Protein AF-I4EFQ6-F1 (afdb_monomer)

Nearest PDB structures (foldseek):
  2vxz-assembly1_A  TM=6.416E-01  e=2.658E+00  Pyrobaculum spherical virus
  7nz3-assembly1_E1  TM=4.563E-01  e=6.813E-01  Photorhabdus thracensis
  3t8t-assembly1_A-2  TM=3.755E-01  e=5.097E+00  Staphylococcus aureus subsp. aureus Mu50
  3t8r-assembly1_A-2  TM=3.335E-01  e=4.268E+00  Staphylococcus aureus subsp. aureus Mu50

Radius of gyration: 13.75 Å; Cα contacts (8 Å, |Δi|>4): 156; chains: 1; bounding box: 46×28×35 Å

Sequence (109 aa):
MSPATSDPVRELAEFLQPYVASIVERINVDEFTTVELIEAMQLDEETRAAYQEALNRWSERDETLSKMVVHGQAIPLALRQCNLVEWAGFAHGADDPYAVPAWWRKVGG

pLDDT: mean 92.12, std 11.21, range [42.16, 98.5]

Foldseek 3Di:
DPPDDDDLLQVLLVLLLVLLLVQLVVDPDFKDKLVVSVVSLCVDPVSVVSLVVQLVSPPVNPNLQSLLSVSAGNSVSSLVVNLQWDWDAFPPPDDDPRHGMTMIGGPPD

Secondary structure (DSSP, 8-state):
-------HHHHHHHHHHHHHHHHHHH--SSEEEHHHHHHHHHTSHHHHHHHHHHHHHSTT--HHHHHHHIIIIIHHHHHHHHSSEEEEEE-TT---SSS--EEEEETT-

Organism: NCBI:txid1129897

Solvent-accessible surface area (backbone atoms only — not comparable to full-atom values): 6189 Å² total; per-residue (Å²): 132,79,78,82,76,74,58,66,53,56,54,44,10,65,67,43,25,67,51,53,44,55,47,60,74,67,50,93,60,62,62,48,38,52,56,58,51,54,54,55,30,62,76,36,73,68,39,30,51,50,53,54,49,50,40,65,68,35,88,83,67,42,70,65,64,25,42,26,44,41,62,53,43,14,50,56,47,17,46,63,69,56,70,50,43,45,85,67,47,74,36,84,87,63,89,51,101,51,36,80,39,35,28,33,30,54,60,89,122

Mean predicted aligned error: 4.34 Å

Structure (mmCIF, N/CA/C/O backbone):
data_AF-I4EFQ6-F1
#
_entry.id   AF-I4EFQ6-F1
#
loop_
_atom_site.group_PDB
_atom_site.id
_atom_site.type_symbol
_atom_site.label_atom_id
_atom_site.label_alt_id
_atom_site.label_comp_id
_atom_site.label_asym_id
_atom_site.label_entity_id
_atom_site.label_seq_id
_atom_site.pdbx_PDB_ins_code
_atom_site.Cartn_x
_atom_site.Cartn_y
_atom_site.Cartn_z
_atom_site.occupancy
_atom_site.B_iso_or_equiv
_atom_site.auth_seq_id
_atom_site.auth_comp_id
_atom_site.auth_asym_id
_atom_site.auth_atom_id
_atom_site.pdbx_PDB_model_num
ATOM 1 N N . MET A 1 1 ? 35.097 -9.029 0.036 1.00 42.34 1 MET A N 1
ATOM 2 C CA . MET A 1 1 ? 33.712 -8.849 0.515 1.00 42.34 1 MET A CA 1
ATOM 3 C C . MET A 1 1 ? 32.992 -8.003 -0.510 1.00 42.34 1 MET A C 1
ATOM 5 O O . MET A 1 1 ? 33.304 -6.825 -0.612 1.00 42.34 1 MET A O 1
ATOM 9 N N . SER A 1 2 ? 32.117 -8.598 -1.318 1.00 42.16 2 SER A N 1
ATOM 10 C CA . SER A 1 2 ? 31.160 -7.806 -2.096 1.00 42.16 2 SER A CA 1
ATOM 11 C C . SER A 1 2 ? 30.207 -7.126 -1.106 1.00 42.16 2 SER A C 1
ATOM 13 O O . SER A 1 2 ? 29.864 -7.768 -0.107 1.00 42.16 2 SER A O 1
ATOM 15 N N . PRO A 1 3 ? 29.821 -5.853 -1.304 1.00 49.66 3 PRO A N 1
ATOM 16 C CA . PRO A 1 3 ? 28.796 -5.240 -0.469 1.00 49.66 3 PRO A CA 1
ATOM 17 C C . PRO A 1 3 ? 27.539 -6.110 -0.546 1.00 49.66 3 PRO A C 1
ATOM 19 O O . PRO A 1 3 ? 27.206 -6.608 -1.623 1.00 49.66 3 PRO A O 1
ATOM 22 N N . ALA A 1 4 ? 26.886 -6.348 0.593 1.00 55.44 4 ALA A N 1
ATOM 23 C CA . ALA A 1 4 ? 25.583 -6.995 0.602 1.00 55.44 4 ALA A CA 1
ATOM 24 C C . ALA A 1 4 ? 24.662 -6.149 -0.281 1.00 55.44 4 ALA A C 1
ATOM 26 O O . ALA A 1 4 ? 24.406 -4.990 0.037 1.00 55.44 4 ALA A O 1
ATOM 27 N N . THR A 1 5 ? 24.258 -6.688 -1.429 1.00 59.97 5 THR A N 1
ATOM 28 C CA . THR A 1 5 ? 23.245 -6.064 -2.275 1.00 59.97 5 THR A CA 1
ATOM 29 C C . THR A 1 5 ? 22.005 -5.897 -1.407 1.00 59.97 5 THR A C 1
ATOM 31 O O . THR A 1 5 ? 21.528 -6.875 -0.829 1.00 59.97 5 THR A O 1
ATOM 34 N N . SER A 1 6 ? 21.563 -4.658 -1.217 1.00 72.94 6 SER A N 1
ATOM 35 C CA . SER A 1 6 ? 20.327 -4.355 -0.504 1.00 72.94 6 SER A CA 1
ATOM 36 C C . SER A 1 6 ? 19.155 -5.067 -1.180 1.00 72.94 6 SER A C 1
ATOM 38 O O . SER A 1 6 ? 19.144 -5.265 -2.394 1.00 72.94 6 SER A O 1
ATOM 40 N N . ASP A 1 7 ? 18.199 -5.520 -0.372 1.00 90.69 7 ASP A N 1
ATOM 41 C CA . ASP A 1 7 ? 16.980 -6.158 -0.859 1.00 90.69 7 ASP A CA 1
ATOM 42 C C . ASP A 1 7 ? 16.108 -5.091 -1.552 1.00 90.69 7 ASP A C 1
ATOM 44 O O . ASP A 1 7 ? 15.590 -4.205 -0.866 1.00 90.69 7 ASP A O 1
ATOM 48 N N . PRO A 1 8 ? 15.933 -5.142 -2.886 1.00 92.25 8 PRO A N 1
ATOM 49 C CA . PRO A 1 8 ? 15.248 -4.089 -3.633 1.00 92.25 8 PRO A CA 1
ATOM 50 C C . PRO A 1 8 ? 13.769 -3.972 -3.245 1.00 92.25 8 PRO A C 1
ATOM 52 O O . PRO A 1 8 ? 13.192 -2.889 -3.315 1.00 92.25 8 PRO A O 1
ATOM 55 N N . VAL A 1 9 ? 13.142 -5.057 -2.779 1.00 95.06 9 VAL A N 1
ATOM 56 C CA . VAL A 1 9 ? 11.759 -5.012 -2.283 1.00 95.06 9 VAL A CA 1
ATOM 57 C C . VAL A 1 9 ? 11.693 -4.256 -0.968 1.00 95.06 9 VAL A C 1
ATOM 59 O O . VAL A 1 9 ? 10.785 -3.452 -0.756 1.00 95.06 9 VAL A O 1
ATOM 62 N N . ARG A 1 10 ? 12.671 -4.483 -0.089 1.00 95.75 10 ARG A N 1
ATOM 63 C CA . ARG A 1 10 ? 12.774 -3.754 1.171 1.00 95.75 10 ARG A CA 1
ATOM 64 C C . ARG A 1 10 ? 13.000 -2.263 0.942 1.00 95.75 10 ARG A C 1
ATOM 66 O O . ARG A 1 10 ? 12.351 -1.469 1.610 1.00 95.75 10 ARG A O 1
ATOM 73 N N . GLU A 1 11 ? 13.846 -1.885 -0.012 1.00 95.69 11 GLU A N 1
ATOM 74 C CA . GLU A 1 11 ? 14.053 -0.474 -0.369 1.00 95.69 11 GLU A CA 1
ATOM 75 C C . GLU A 1 11 ? 12.768 0.192 -0.873 1.00 95.69 11 GLU A C 1
ATOM 77 O O . GLU A 1 11 ? 12.451 1.315 -0.475 1.00 95.69 11 GLU A O 1
ATOM 82 N N . LEU A 1 12 ? 11.995 -0.504 -1.714 1.00 96.50 12 LEU A N 1
ATOM 83 C CA . LEU A 1 12 ? 10.687 -0.021 -2.157 1.00 96.50 12 LEU A CA 1
ATOM 84 C C . LEU A 1 12 ? 9.704 0.114 -0.992 1.00 96.50 12 LEU A C 1
ATOM 86 O O . LEU A 1 12 ? 8.986 1.108 -0.917 1.00 96.50 12 LEU A O 1
ATOM 90 N N . ALA A 1 13 ? 9.673 -0.860 -0.082 1.00 97.88 13 ALA A N 1
ATOM 91 C CA . ALA A 1 13 ? 8.804 -0.817 1.087 1.00 97.88 13 ALA A CA 1
ATOM 92 C C . ALA A 1 13 ? 9.163 0.350 2.018 1.00 97.88 13 ALA A C 1
ATOM 94 O O . ALA A 1 13 ? 8.276 1.097 2.417 1.00 97.88 13 ALA A O 1
ATOM 95 N N . GLU A 1 14 ? 10.452 0.552 2.303 1.00 97.19 14 GLU A N 1
ATOM 96 C CA . GLU A 1 14 ? 10.950 1.668 3.116 1.00 97.19 14 GLU A CA 1
ATOM 97 C C . GLU A 1 14 ? 10.625 3.022 2.466 1.00 97.19 14 GLU A C 1
ATOM 99 O O . GLU A 1 14 ? 10.226 3.959 3.156 1.00 97.19 14 GLU A O 1
ATOM 104 N N . PHE A 1 15 ? 10.717 3.115 1.136 1.00 97.69 15 PHE A N 1
ATOM 105 C CA . PHE A 1 15 ? 10.297 4.297 0.385 1.00 97.69 15 PHE A CA 1
ATOM 106 C C . PHE A 1 15 ? 8.781 4.549 0.454 1.00 97.69 15 PHE A C 1
ATOM 108 O O . PHE A 1 15 ? 8.357 5.691 0.618 1.00 97.69 15 PHE A O 1
ATOM 115 N N . LEU A 1 16 ? 7.960 3.502 0.330 1.00 98.31 16 LEU A N 1
ATOM 116 C CA . LEU A 1 16 ? 6.497 3.603 0.323 1.00 98.31 16 LEU A CA 1
ATOM 117 C C . LEU A 1 16 ? 5.890 3.792 1.720 1.00 98.31 16 LEU A C 1
ATOM 119 O O . LEU A 1 16 ? 4.780 4.312 1.833 1.00 98.31 16 LEU A O 1
ATOM 123 N N . GLN A 1 17 ? 6.596 3.386 2.776 1.00 98.25 17 GLN A N 1
ATOM 124 C CA . GLN A 1 17 ? 6.102 3.360 4.153 1.00 98.25 17 GLN A CA 1
ATOM 125 C C . GLN A 1 17 ? 5.435 4.663 4.630 1.00 98.25 17 GLN A C 1
ATOM 127 O O . GLN A 1 17 ? 4.316 4.558 5.141 1.00 98.25 17 GLN A O 1
ATOM 132 N N . PRO A 1 18 ? 6.012 5.871 4.460 1.00 98.12 18 PRO A N 1
ATOM 133 C CA . PRO A 1 18 ? 5.364 7.097 4.935 1.00 98.12 18 PRO A CA 1
ATOM 134 C C . PRO A 1 18 ? 4.050 7.399 4.197 1.00 98.12 18 PRO A C 1
ATOM 136 O O . PRO A 1 18 ? 3.083 7.851 4.809 1.00 98.12 18 PRO A O 1
ATOM 139 N N . TYR A 1 19 ? 3.982 7.094 2.900 1.00 98.31 19 TYR A N 1
ATOM 140 C CA . TYR A 1 19 ? 2.794 7.307 2.068 1.00 98.31 19 TYR A CA 1
ATOM 141 C C . TYR A 1 19 ? 1.680 6.317 2.411 1.00 98.31 19 TYR A C 1
ATOM 143 O O . TYR A 1 19 ? 0.522 6.703 2.570 1.00 98.31 19 TYR A O 1
ATOM 151 N N . VAL A 1 20 ? 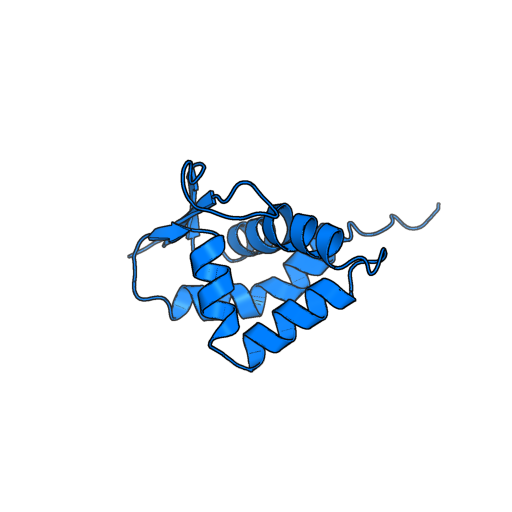2.046 5.046 2.591 1.00 97.81 20 VAL A N 1
ATOM 152 C CA . VAL A 1 20 ? 1.134 3.996 3.052 1.00 97.81 20 VAL A CA 1
ATOM 153 C C . VAL A 1 20 ? 0.585 4.338 4.438 1.00 97.81 20 VAL A C 1
ATOM 155 O O . VAL A 1 20 ? -0.628 4.310 4.630 1.00 97.81 20 VAL A O 1
ATOM 158 N N . ALA A 1 21 ? 1.445 4.716 5.389 1.00 97.44 21 ALA A N 1
ATOM 159 C CA . ALA A 1 21 ? 1.026 5.079 6.742 1.00 97.44 21 ALA A CA 1
ATOM 160 C C . ALA A 1 21 ? 0.045 6.263 6.741 1.00 97.44 21 ALA A C 1
ATOM 162 O O . ALA A 1 21 ? -1.019 6.173 7.352 1.00 97.44 21 ALA A O 1
ATOM 163 N N . SER A 1 22 ? 0.346 7.319 5.976 1.00 96.81 22 SER A N 1
ATOM 164 C CA . SER A 1 22 ? -0.535 8.485 5.829 1.00 96.81 22 SER A CA 1
ATOM 165 C C . SER A 1 22 ? -1.928 8.123 5.300 1.00 96.81 22 SER A C 1
ATOM 167 O O . SER A 1 22 ? -2.928 8.714 5.711 1.00 96.81 22 SER A O 1
ATOM 169 N N . ILE A 1 23 ? -2.030 7.166 4.373 1.00 97.50 23 ILE A N 1
ATOM 170 C CA . ILE A 1 23 ? -3.330 6.708 3.871 1.00 97.50 23 ILE A CA 1
ATOM 171 C C . ILE A 1 23 ? -4.058 5.887 4.936 1.00 97.50 23 ILE A C 1
ATOM 173 O O . ILE A 1 23 ? -5.231 6.147 5.195 1.00 97.50 23 ILE A O 1
ATOM 177 N N . VAL A 1 24 ? -3.375 4.959 5.610 1.00 96.88 24 VAL A N 1
ATOM 178 C CA . VAL A 1 24 ? -3.972 4.139 6.680 1.00 96.88 24 VAL A CA 1
ATOM 179 C C . VAL A 1 24 ? -4.564 4.999 7.798 1.00 96.88 24 VAL A C 1
ATOM 181 O O . VAL A 1 24 ? -5.660 4.709 8.283 1.00 96.88 24 VAL A O 1
ATOM 184 N N . GLU A 1 25 ? -3.886 6.076 8.196 1.00 95.44 25 GLU A N 1
ATOM 185 C CA . GLU A 1 25 ? -4.399 7.021 9.195 1.00 95.44 25 GLU A CA 1
ATOM 186 C C . GLU A 1 25 ? -5.696 7.706 8.737 1.00 95.44 25 GLU A C 1
ATOM 188 O O . GLU A 1 25 ? -6.610 7.885 9.541 1.00 95.44 25 GLU A O 1
ATOM 193 N N . ARG A 1 26 ? -5.800 8.038 7.443 1.00 93.94 26 ARG A N 1
ATOM 194 C CA . ARG A 1 26 ? -6.942 8.749 6.842 1.00 93.94 26 ARG A CA 1
ATOM 195 C C . ARG A 1 26 ? -8.120 7.844 6.471 1.00 93.94 26 ARG A C 1
ATOM 197 O O . ARG A 1 26 ? -9.247 8.332 6.399 1.00 93.94 26 ARG A O 1
ATOM 204 N N . ILE A 1 27 ? -7.889 6.553 6.225 1.00 91.94 27 ILE A N 1
ATOM 205 C CA . ILE A 1 27 ? -8.952 5.594 5.906 1.00 91.94 27 ILE A CA 1
ATOM 206 C C . ILE A 1 27 ? -9.857 5.399 7.136 1.00 91.94 27 ILE A C 1
ATOM 208 O O . ILE A 1 27 ? -9.405 4.989 8.209 1.00 91.94 27 ILE A O 1
ATOM 212 N N . ASN A 1 28 ? -11.153 5.676 6.959 1.00 90.00 28 ASN 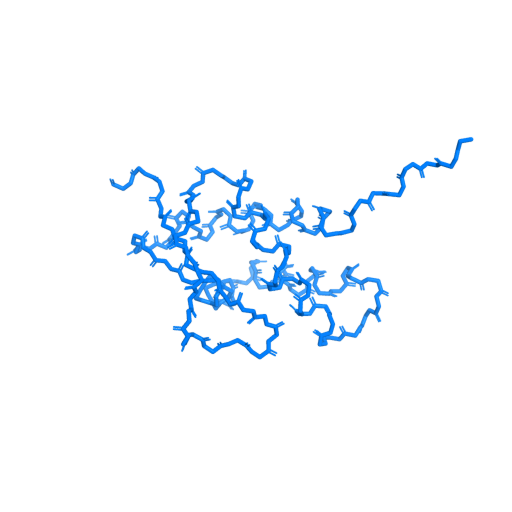A N 1
ATOM 213 C CA . ASN A 1 28 ? -12.181 5.603 8.003 1.00 90.00 28 ASN A CA 1
ATOM 214 C C . ASN A 1 28 ? -12.969 4.280 7.960 1.00 90.00 28 ASN A C 1
ATOM 216 O O . ASN A 1 28 ? -14.200 4.280 7.974 1.00 90.00 28 ASN A O 1
ATOM 220 N N . VAL A 1 29 ? -12.252 3.164 7.841 1.00 94.31 29 VAL A N 1
ATOM 221 C CA . VAL A 1 29 ? -12.784 1.802 7.984 1.00 94.31 29 VAL A CA 1
ATOM 222 C C . VAL A 1 29 ? -11.816 0.966 8.817 1.00 94.31 29 VAL A C 1
ATOM 224 O O . VAL A 1 29 ? -10.614 1.239 8.823 1.00 94.31 29 VAL A O 1
ATOM 227 N N . ASP A 1 30 ? -12.338 -0.046 9.506 1.00 95.88 30 ASP A N 1
ATOM 228 C CA . ASP A 1 30 ? -11.541 -0.911 10.386 1.00 95.88 30 ASP A CA 1
ATOM 229 C C . ASP A 1 30 ? -10.721 -1.946 9.609 1.00 95.88 30 ASP A C 1
ATOM 231 O O . ASP A 1 30 ? -9.641 -2.341 10.048 1.00 95.88 30 ASP A O 1
ATOM 235 N N . GLU A 1 31 ? -11.218 -2.371 8.446 1.00 97.25 31 GLU A N 1
ATOM 236 C CA . GLU A 1 31 ? -10.584 -3.357 7.575 1.00 97.25 31 GLU A CA 1
ATOM 237 C C . GLU A 1 31 ? -10.562 -2.871 6.128 1.00 97.25 31 GLU A C 1
ATOM 239 O O . GLU A 1 31 ? -11.504 -2.231 5.663 1.00 97.25 31 GLU A O 1
ATOM 244 N N . PHE A 1 32 ? -9.484 -3.189 5.417 1.00 97.62 32 PHE A N 1
ATOM 245 C CA . PHE A 1 32 ? -9.328 -2.899 3.995 1.00 97.62 32 PHE A CA 1
ATOM 246 C C . PHE A 1 32 ? -8.419 -3.936 3.330 1.00 97.62 32 PHE A C 1
ATOM 248 O O . PHE A 1 32 ? -7.575 -4.577 3.966 1.00 97.62 32 PHE A O 1
ATOM 255 N N . THR A 1 33 ? -8.574 -4.106 2.027 1.00 97.69 33 THR A N 1
ATOM 256 C CA . THR A 1 33 ? -7.712 -4.942 1.198 1.00 97.69 33 THR A CA 1
ATOM 257 C C . THR A 1 33 ? -6.504 -4.167 0.685 1.00 97.69 33 THR A C 1
ATOM 259 O O . THR A 1 33 ? -6.479 -2.940 0.618 1.00 97.69 33 THR A O 1
ATOM 262 N N . THR A 1 34 ? -5.483 -4.901 0.247 1.00 97.62 34 THR A N 1
ATOM 263 C CA . THR A 1 34 ? -4.315 -4.305 -0.429 1.00 97.62 34 THR A CA 1
ATOM 264 C C . THR A 1 34 ? -4.728 -3.493 -1.667 1.00 97.62 34 THR A C 1
ATOM 266 O O . THR A 1 34 ? -4.138 -2.450 -1.927 1.00 97.62 34 THR A O 1
ATOM 269 N N . VAL A 1 35 ? -5.772 -3.929 -2.381 1.00 96.88 35 VAL A N 1
ATOM 270 C CA . VAL A 1 35 ? -6.318 -3.233 -3.557 1.00 96.88 35 VAL A CA 1
ATOM 271 C C . VAL A 1 35 ? -6.954 -1.906 -3.161 1.00 96.88 35 VAL A C 1
ATOM 273 O O . VAL A 1 35 ? -6.564 -0.874 -3.693 1.00 96.88 35 VAL A O 1
ATOM 276 N N . GLU A 1 36 ? -7.854 -1.909 -2.176 1.00 97.31 36 GLU A N 1
ATOM 277 C CA . GLU A 1 36 ? -8.532 -0.689 -1.707 1.00 97.31 36 GLU A CA 1
ATOM 278 C C . GLU A 1 36 ? -7.537 0.354 -1.177 1.00 97.31 36 GLU A C 1
ATOM 280 O O . GLU A 1 36 ? -7.717 1.555 -1.378 1.00 97.31 36 GLU A O 1
ATOM 285 N N . LEU A 1 37 ? -6.440 -0.085 -0.548 1.00 97.81 37 LEU A N 1
ATOM 286 C CA . LEU A 1 37 ? -5.351 0.814 -0.168 1.00 97.81 37 LEU A CA 1
ATOM 287 C C . LEU A 1 37 ? -4.688 1.456 -1.394 1.00 97.81 37 LEU A C 1
ATOM 289 O O . LEU A 1 37 ? -4.463 2.666 -1.403 1.00 97.81 37 LEU A O 1
ATOM 293 N N . ILE A 1 38 ? -4.352 0.660 -2.411 1.00 97.50 38 ILE A N 1
ATOM 294 C CA . ILE A 1 38 ? -3.722 1.155 -3.643 1.00 97.50 38 ILE A CA 1
ATOM 295 C C . ILE A 1 38 ? -4.661 2.122 -4.363 1.00 97.50 38 ILE A C 1
ATOM 297 O O . ILE A 1 38 ? -4.211 3.176 -4.810 1.00 97.50 38 ILE A O 1
ATOM 301 N N . GLU A 1 39 ? -5.954 1.806 -4.431 1.00 96.62 39 GLU A N 1
ATOM 302 C CA . GLU A 1 39 ? -6.991 2.692 -4.963 1.00 96.62 39 GLU A CA 1
ATOM 303 C C . GLU A 1 39 ? -7.040 4.013 -4.190 1.00 96.62 39 GLU A C 1
ATOM 305 O O . GLU A 1 39 ? -7.009 5.077 -4.809 1.00 96.62 39 GLU A O 1
ATOM 310 N N . ALA A 1 40 ? -7.019 3.970 -2.854 1.00 97.25 40 ALA A N 1
ATOM 311 C CA . ALA A 1 40 ? -6.967 5.168 -2.021 1.00 97.25 40 ALA A CA 1
ATOM 312 C C . ALA A 1 40 ? -5.699 6.003 -2.276 1.00 97.25 40 ALA A C 1
ATOM 314 O O . ALA A 1 40 ? -5.790 7.228 -2.365 1.00 97.25 40 ALA A O 1
ATOM 315 N N . MET A 1 41 ? -4.539 5.363 -2.475 1.00 97.88 41 MET A N 1
ATOM 316 C CA . MET A 1 41 ? -3.313 6.055 -2.895 1.00 97.88 41 MET A CA 1
ATOM 317 C C . MET A 1 41 ? -3.470 6.743 -4.260 1.00 97.88 41 MET A C 1
ATOM 319 O O . MET A 1 41 ? -2.866 7.783 -4.493 1.00 97.88 41 MET A O 1
ATOM 323 N N . GLN A 1 42 ? -4.279 6.212 -5.185 1.00 97.81 42 GLN A N 1
ATOM 324 C CA . GLN A 1 42 ? -4.472 6.854 -6.493 1.00 97.81 42 GLN A CA 1
ATOM 325 C C . GLN A 1 42 ? -5.322 8.136 -6.427 1.00 97.81 42 GLN A C 1
ATOM 327 O O . GLN A 1 42 ? -5.275 8.943 -7.362 1.00 97.81 42 GLN A O 1
ATOM 332 N N . LEU A 1 43 ? -6.103 8.330 -5.358 1.00 96.81 43 LEU A N 1
ATOM 333 C CA . LEU A 1 43 ? -6.993 9.487 -5.190 1.00 96.81 43 LEU A CA 1
ATOM 334 C C . LEU A 1 43 ? -6.269 10.747 -4.697 1.00 96.81 43 LEU A C 1
ATOM 336 O O . LEU A 1 43 ? -6.807 11.848 -4.812 1.00 96.81 43 LEU A O 1
ATOM 340 N N . ASP A 1 44 ? -5.061 10.598 -4.163 1.00 94.25 44 ASP A N 1
ATOM 341 C CA . ASP A 1 44 ? -4.257 11.665 -3.577 1.00 94.25 44 ASP A CA 1
ATOM 342 C C . ASP A 1 44 ? -2.979 11.867 -4.409 1.00 94.25 44 ASP A C 1
ATOM 344 O O . ASP A 1 44 ? -2.283 10.917 -4.759 1.00 94.25 44 ASP A O 1
ATOM 348 N N . GLU A 1 45 ? -2.694 13.113 -4.803 1.00 97.25 45 GLU A N 1
ATOM 349 C CA . GLU A 1 45 ? -1.650 13.404 -5.798 1.00 97.25 45 GLU A CA 1
ATOM 350 C C . GLU A 1 45 ? -0.253 12.968 -5.341 1.00 97.25 45 GLU A C 1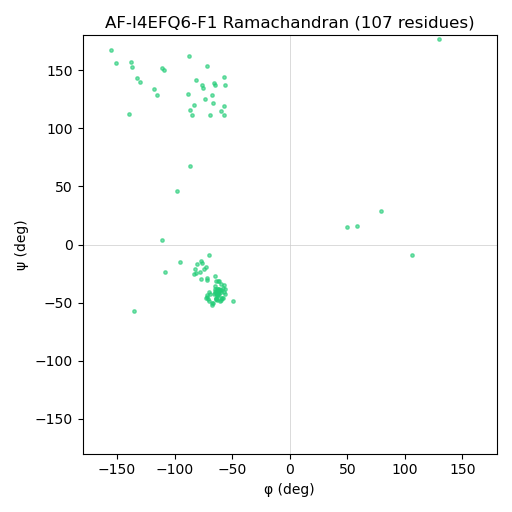
ATOM 352 O O . GLU A 1 45 ? 0.506 12.411 -6.138 1.00 97.25 45 GLU A O 1
ATOM 357 N N . GLU A 1 46 ? 0.067 13.189 -4.067 1.00 97.56 46 GLU A N 1
ATOM 358 C CA . GLU A 1 46 ? 1.364 12.857 -3.484 1.00 97.56 46 GLU A CA 1
ATOM 359 C C . GLU A 1 46 ? 1.570 11.340 -3.438 1.00 97.56 46 GLU A C 1
ATOM 361 O O . GLU A 1 46 ? 2.581 10.818 -3.919 1.00 97.56 46 GLU A O 1
ATOM 366 N N . THR A 1 47 ? 0.588 10.612 -2.912 1.00 97.75 47 THR A N 1
ATOM 367 C CA . THR A 1 47 ? 0.678 9.153 -2.766 1.00 97.75 47 THR A CA 1
ATOM 368 C C . THR A 1 47 ? 0.586 8.423 -4.109 1.00 97.75 47 THR A C 1
ATOM 370 O O . THR A 1 47 ? 1.279 7.419 -4.307 1.00 97.75 47 THR A O 1
ATOM 373 N N . ARG A 1 48 ? -0.142 8.974 -5.089 1.00 98.50 48 ARG A N 1
ATOM 374 C CA . ARG A 1 48 ? -0.122 8.510 -6.485 1.00 98.50 48 ARG A CA 1
ATOM 375 C C . ARG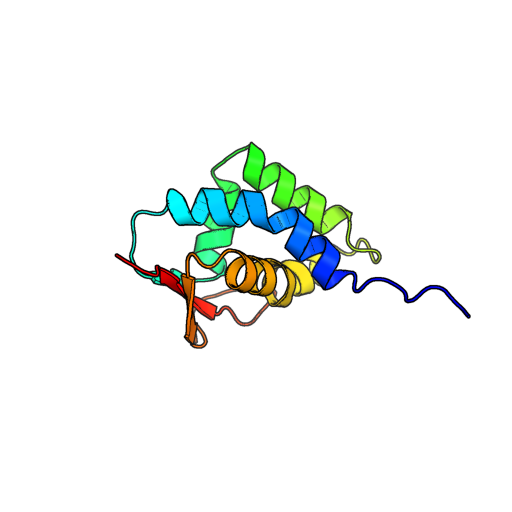 A 1 48 ? 1.254 8.686 -7.124 1.00 98.50 48 ARG A C 1
ATOM 377 O O . ARG A 1 48 ? 1.735 7.777 -7.802 1.00 98.50 48 ARG A O 1
ATOM 384 N N . ALA A 1 49 ? 1.898 9.836 -6.916 1.00 98.31 49 ALA A N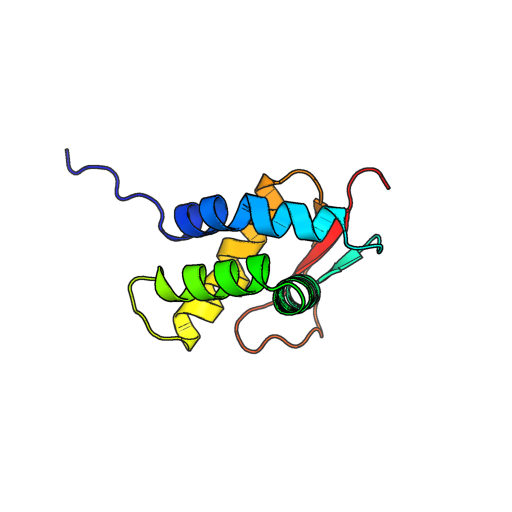 1
ATOM 385 C CA . ALA A 1 49 ? 3.241 10.082 -7.435 1.00 98.31 49 ALA A CA 1
ATOM 386 C C . ALA A 1 49 ? 4.265 9.121 -6.810 1.00 98.31 49 ALA A C 1
ATOM 388 O O . ALA A 1 49 ? 5.103 8.571 -7.524 1.00 98.31 49 ALA A O 1
ATOM 389 N N . ALA A 1 50 ? 4.152 8.852 -5.505 1.00 98.25 50 ALA A N 1
ATOM 390 C CA . ALA A 1 50 ? 4.984 7.870 -4.816 1.00 98.25 50 ALA A CA 1
ATOM 391 C C . ALA A 1 50 ? 4.778 6.445 -5.355 1.00 98.25 50 ALA A C 1
ATOM 393 O O . ALA A 1 50 ? 5.751 5.732 -5.596 1.00 98.25 50 ALA A O 1
ATOM 394 N N . TYR A 1 51 ? 3.532 6.039 -5.609 1.00 98.06 51 TYR A N 1
ATOM 395 C CA . TYR A 1 51 ? 3.235 4.750 -6.235 1.00 98.06 51 TYR A CA 1
ATOM 396 C C . TYR A 1 51 ? 3.883 4.627 -7.624 1.00 98.06 51 TYR A C 1
ATOM 398 O O . TYR A 1 51 ? 4.581 3.649 -7.898 1.00 98.06 51 TYR A O 1
ATOM 406 N N . GLN A 1 52 ? 3.734 5.643 -8.481 1.00 97.38 52 GLN A N 1
ATOM 407 C CA . GLN A 1 52 ? 4.355 5.647 -9.809 1.00 97.38 52 GLN A CA 1
ATOM 408 C C . GLN A 1 52 ? 5.887 5.609 -9.731 1.00 97.38 52 GLN A C 1
ATOM 410 O O . GLN A 1 52 ? 6.539 4.908 -10.506 1.00 97.38 52 GLN A O 1
ATOM 415 N N . GLU A 1 53 ? 6.471 6.341 -8.788 1.00 97.25 53 GLU A N 1
ATOM 416 C CA . GLU A 1 53 ? 7.912 6.336 -8.562 1.00 97.25 53 GLU A CA 1
ATOM 417 C C . GLU A 1 53 ? 8.409 4.966 -8.080 1.00 97.25 53 GLU A C 1
ATOM 419 O O . GLU A 1 53 ? 9.449 4.498 -8.540 1.00 97.25 53 GLU A O 1
ATOM 424 N N . ALA A 1 54 ? 7.651 4.266 -7.232 1.00 96.38 54 ALA A N 1
ATOM 425 C CA . ALA A 1 54 ? 7.988 2.901 -6.832 1.00 96.38 54 ALA A CA 1
ATOM 426 C C . ALA A 1 54 ? 8.015 1.939 -8.034 1.00 96.38 54 ALA A C 1
ATOM 428 O O . ALA A 1 54 ? 8.935 1.127 -8.142 1.00 96.38 54 ALA A O 1
ATOM 429 N N . LEU A 1 55 ? 7.075 2.076 -8.979 1.00 95.94 55 LEU A N 1
ATOM 430 C CA . LEU A 1 55 ? 7.093 1.300 -10.226 1.00 95.94 55 LEU A CA 1
ATOM 431 C C . LEU A 1 55 ? 8.324 1.614 -11.092 1.00 95.94 55 LEU A C 1
ATOM 433 O O . LEU A 1 55 ? 8.904 0.700 -11.681 1.00 95.94 55 LEU A O 1
ATOM 437 N N . ASN A 1 56 ? 8.738 2.885 -11.147 1.00 93.69 56 ASN A N 1
ATOM 438 C CA . ASN A 1 56 ? 9.898 3.340 -11.925 1.00 93.69 56 ASN A CA 1
ATOM 439 C C . ASN A 1 56 ? 11.242 2.899 -11.325 1.00 93.69 56 ASN A C 1
ATOM 441 O O . ASN A 1 56 ? 12.226 2.747 -12.056 1.00 93.69 56 ASN A O 1
ATOM 445 N N . ARG A 1 57 ? 11.300 2.728 -9.999 1.00 93.00 57 ARG A N 1
ATOM 446 C CA . ARG A 1 57 ? 12.501 2.292 -9.270 1.00 93.00 57 ARG A CA 1
ATOM 447 C C . ARG A 1 57 ? 12.811 0.813 -9.450 1.00 93.00 57 ARG A C 1
ATOM 449 O O . ARG A 1 57 ? 13.960 0.420 -9.257 1.00 93.00 57 ARG A O 1
ATOM 456 N N . TRP A 1 58 ? 11.828 -0.001 -9.831 1.00 90.94 58 TRP A N 1
ATOM 457 C CA . TRP A 1 58 ? 12.070 -1.414 -10.090 1.00 90.94 58 TRP A CA 1
ATOM 458 C C . TRP A 1 58 ? 12.945 -1.604 -11.338 1.00 90.94 58 TRP A C 1
ATOM 460 O O . TRP A 1 58 ? 12.693 -1.043 -12.407 1.00 90.94 58 TRP A O 1
ATOM 470 N N . SER A 1 59 ? 14.010 -2.390 -11.184 1.00 78.69 59 SER A N 1
ATOM 471 C CA . SER A 1 59 ? 15.152 -2.450 -12.107 1.00 78.69 59 SER A CA 1
ATOM 472 C C . SER A 1 59 ? 14.798 -2.920 -13.517 1.00 78.69 59 SER A C 1
ATOM 474 O O . SER A 1 59 ? 15.420 -2.478 -14.483 1.00 78.69 59 SER A O 1
ATOM 476 N N . GLU A 1 60 ? 13.798 -3.790 -13.643 1.00 76.94 60 GLU A N 1
ATOM 477 C CA . GLU A 1 60 ? 13.399 -4.381 -14.921 1.00 76.94 60 GLU A CA 1
ATOM 478 C C . GLU A 1 60 ? 12.595 -3.413 -15.800 1.00 76.94 60 GLU A C 1
ATOM 480 O O . GLU A 1 60 ? 12.500 -3.634 -17.004 1.00 76.94 60 GLU A O 1
ATOM 485 N N . ARG A 1 61 ? 12.062 -2.317 -15.227 1.00 74.69 61 ARG A N 1
ATOM 486 C CA . ARG A 1 61 ? 11.235 -1.294 -15.905 1.00 74.69 61 ARG A CA 1
ATOM 487 C C . ARG A 1 61 ? 10.071 -1.847 -16.745 1.00 74.69 61 ARG A C 1
ATOM 489 O O . ARG A 1 61 ? 9.494 -1.114 -17.546 1.00 74.69 61 ARG A O 1
ATOM 496 N N . ASP A 1 62 ? 9.717 -3.113 -16.551 1.00 90.31 62 ASP A N 1
ATOM 497 C CA . ASP A 1 62 ? 8.507 -3.723 -17.077 1.00 90.31 62 ASP A CA 1
ATOM 498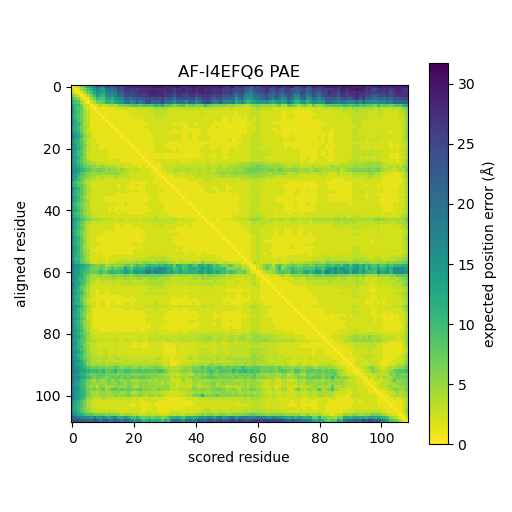 C C . ASP A 1 62 ? 7.354 -3.393 -16.133 1.00 90.31 62 ASP A C 1
ATOM 500 O O . ASP A 1 62 ? 7.382 -3.736 -14.953 1.00 90.31 62 ASP A O 1
ATOM 504 N N . GLU A 1 63 ? 6.337 -2.710 -16.654 1.00 89.56 63 GLU A N 1
ATOM 505 C CA . GLU A 1 63 ? 5.224 -2.223 -15.843 1.00 89.56 63 GLU A CA 1
ATOM 506 C C . GLU A 1 63 ? 4.481 -3.358 -15.124 1.00 89.56 63 GLU A C 1
ATOM 508 O O . GLU A 1 63 ? 4.092 -3.203 -13.965 1.00 89.56 63 GLU A O 1
ATOM 513 N N . THR A 1 64 ? 4.297 -4.504 -15.783 1.00 92.38 64 THR A N 1
ATOM 514 C CA . THR A 1 64 ? 3.550 -5.629 -15.210 1.00 92.38 64 THR A CA 1
ATOM 515 C C . THR A 1 64 ? 4.348 -6.268 -14.081 1.00 92.38 64 THR A C 1
ATOM 517 O O . THR A 1 64 ? 3.810 -6.459 -12.990 1.00 92.38 64 THR A O 1
ATOM 520 N N . LEU A 1 65 ? 5.637 -6.535 -14.299 1.00 91.19 65 LEU A N 1
ATOM 521 C CA . LEU A 1 65 ? 6.513 -7.109 -13.275 1.00 91.19 65 LEU A CA 1
ATOM 522 C C . LEU A 1 65 ? 6.703 -6.155 -12.090 1.00 91.19 65 LEU A C 1
ATOM 524 O O . LEU A 1 65 ? 6.633 -6.591 -10.939 1.00 91.19 65 LEU A O 1
ATOM 528 N N . SER A 1 66 ? 6.851 -4.851 -12.348 1.00 94.06 66 SER A N 1
ATOM 529 C CA . SER A 1 66 ? 6.893 -3.832 -11.294 1.00 94.06 66 SER A CA 1
ATOM 530 C C . SER A 1 66 ? 5.626 -3.862 -10.440 1.00 94.06 66 SER A C 1
ATOM 532 O O . SER A 1 66 ? 5.714 -3.858 -9.212 1.00 94.06 66 SER A O 1
ATOM 534 N N . LYS A 1 67 ? 4.443 -3.943 -11.065 1.00 95.94 67 LYS A N 1
ATOM 535 C CA . LYS A 1 67 ? 3.167 -4.018 -10.338 1.00 95.94 67 LYS A CA 1
ATOM 536 C C . LYS A 1 67 ? 3.046 -5.298 -9.517 1.00 95.94 67 LYS A C 1
ATOM 538 O O . LYS A 1 67 ? 2.664 -5.211 -8.355 1.00 95.94 67 LYS A O 1
ATOM 543 N N . MET A 1 68 ? 3.456 -6.454 -10.047 1.00 95.25 68 MET A N 1
ATOM 544 C CA . MET A 1 68 ? 3.465 -7.716 -9.287 1.00 95.25 68 MET A CA 1
ATOM 545 C C . MET A 1 68 ? 4.288 -7.603 -7.995 1.00 95.25 68 MET A C 1
ATOM 547 O O . MET A 1 68 ? 3.860 -8.061 -6.933 1.00 95.25 68 MET A O 1
ATOM 551 N N . VAL A 1 69 ? 5.457 -6.961 -8.064 1.00 95.88 69 VAL A N 1
ATOM 552 C CA . VAL A 1 69 ? 6.336 -6.769 -6.901 1.00 95.88 69 VAL A CA 1
ATOM 553 C C . VAL A 1 69 ? 5.774 -5.730 -5.935 1.00 95.88 69 VAL A C 1
ATOM 555 O O . VAL A 1 69 ? 5.735 -5.969 -4.725 1.00 95.88 69 VAL A O 1
ATOM 558 N N . VAL A 1 70 ? 5.311 -4.586 -6.443 1.00 96.50 70 VAL A N 1
ATOM 559 C CA . VAL A 1 70 ? 4.778 -3.511 -5.599 1.00 96.50 70 VAL A CA 1
ATOM 560 C C . VAL A 1 70 ? 3.513 -3.964 -4.866 1.00 96.50 70 VAL A C 1
ATOM 562 O O . VAL A 1 70 ? 3.439 -3.806 -3.646 1.00 96.50 70 VAL A O 1
ATOM 565 N N . HIS A 1 71 ? 2.571 -4.592 -5.573 1.00 97.25 71 HIS A N 1
ATOM 566 C CA . HIS A 1 71 ? 1.313 -5.082 -5.006 1.00 97.25 71 HIS A CA 1
ATOM 567 C C . HIS A 1 71 ? 1.532 -6.278 -4.077 1.00 97.25 71 HIS A C 1
ATOM 569 O O . HIS A 1 71 ? 1.016 -6.312 -2.962 1.00 97.25 71 HIS A O 1
ATOM 575 N N . GLY A 1 72 ? 2.303 -7.271 -4.528 1.00 95.62 72 GLY A N 1
ATOM 576 C CA . GLY A 1 72 ? 2.434 -8.543 -3.824 1.00 95.62 72 GLY A CA 1
ATOM 577 C C . GLY A 1 72 ? 3.443 -8.531 -2.679 1.00 95.62 72 GLY A C 1
ATOM 578 O O . GLY A 1 72 ? 3.380 -9.399 -1.807 1.00 95.62 72 GLY A O 1
ATOM 579 N N . GLN A 1 73 ? 4.389 -7.586 -2.671 1.00 96.38 73 GLN A N 1
ATOM 580 C CA . GLN A 1 73 ? 5.524 -7.631 -1.748 1.00 96.38 73 GLN A CA 1
ATOM 581 C C . GLN A 1 73 ? 5.816 -6.286 -1.082 1.00 96.38 73 GLN A C 1
ATOM 583 O O . GLN A 1 73 ? 5.790 -6.218 0.148 1.00 96.38 73 GLN A O 1
ATOM 588 N N . ALA A 1 74 ? 6.058 -5.218 -1.851 1.00 97.31 74 ALA A N 1
ATOM 589 C CA . ALA A 1 74 ? 6.535 -3.954 -1.283 1.00 97.31 74 ALA A CA 1
ATOM 590 C C . ALA A 1 74 ? 5.481 -3.265 -0.398 1.00 97.31 74 ALA A C 1
ATOM 592 O O . ALA A 1 74 ? 5.772 -2.937 0.752 1.00 97.31 74 ALA A O 1
ATOM 593 N N . ILE A 1 75 ? 4.245 -3.100 -0.885 1.00 98.06 75 ILE A N 1
ATOM 594 C CA . ILE A 1 75 ? 3.148 -2.503 -0.103 1.00 98.06 75 ILE A CA 1
ATOM 595 C C . ILE A 1 75 ? 2.784 -3.371 1.116 1.00 98.06 75 ILE A C 1
ATOM 597 O O . ILE A 1 75 ? 2.727 -2.832 2.223 1.00 98.06 75 ILE A O 1
ATOM 601 N N . PRO A 1 76 ? 2.621 -4.707 0.993 1.00 97.88 76 PRO A N 1
ATOM 602 C CA . PRO A 1 76 ? 2.439 -5.580 2.153 1.00 97.88 76 PRO A CA 1
ATOM 603 C C . PRO A 1 76 ? 3.557 -5.477 3.194 1.00 97.88 76 PRO A C 1
ATOM 605 O O . PRO A 1 76 ? 3.294 -5.547 4.395 1.00 97.88 76 PRO A O 1
ATOM 608 N N . LEU A 1 77 ? 4.812 -5.326 2.7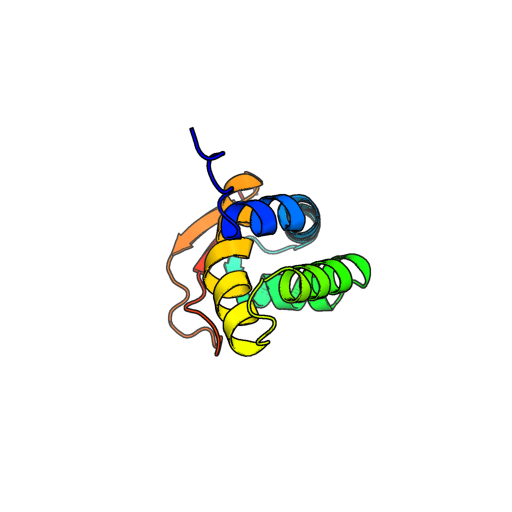64 1.00 97.94 77 LEU A N 1
ATOM 609 C CA . LEU A 1 77 ? 5.932 -5.128 3.680 1.00 97.94 77 LEU A CA 1
ATOM 610 C C . LEU A 1 77 ? 5.863 -3.751 4.360 1.00 97.94 77 LEU A C 1
ATOM 612 O O . LEU A 1 77 ? 6.029 -3.687 5.576 1.00 97.94 77 LEU A O 1
ATOM 616 N N . ALA A 1 78 ? 5.543 -2.687 3.620 1.00 98.12 78 ALA A N 1
ATOM 617 C CA . ALA A 1 78 ? 5.359 -1.341 4.165 1.00 98.12 78 ALA A CA 1
ATOM 618 C C . ALA A 1 78 ? 4.238 -1.289 5.224 1.00 98.12 78 ALA A C 1
ATOM 620 O O . ALA A 1 78 ? 4.415 -0.686 6.283 1.00 98.12 78 ALA A O 1
ATOM 621 N N . LEU A 1 79 ? 3.120 -1.988 4.989 1.00 97.94 79 LEU A N 1
ATOM 622 C CA . LEU A 1 79 ? 2.021 -2.122 5.956 1.00 97.94 79 LEU A CA 1
ATOM 623 C C . LEU A 1 79 ? 2.456 -2.836 7.238 1.00 97.94 79 LEU A C 1
ATOM 625 O O . LEU A 1 79 ? 2.148 -2.382 8.336 1.00 97.94 79 LEU A O 1
ATOM 629 N N . ARG A 1 80 ? 3.231 -3.921 7.127 1.00 96.62 80 ARG A N 1
ATOM 630 C CA . ARG A 1 80 ? 3.785 -4.603 8.312 1.00 96.62 80 ARG A CA 1
ATOM 631 C C . ARG A 1 80 ? 4.751 -3.715 9.096 1.00 96.62 80 ARG A C 1
ATOM 633 O O . ARG A 1 80 ? 4.861 -3.869 10.306 1.00 96.62 80 ARG A O 1
ATOM 640 N N . GLN A 1 81 ? 5.464 -2.815 8.421 1.00 95.44 81 GLN A N 1
ATOM 641 C CA . GLN A 1 81 ? 6.445 -1.924 9.044 1.00 95.44 81 GLN A CA 1
ATOM 642 C C . GLN A 1 81 ? 5.815 -0.690 9.705 1.00 95.44 81 GLN A C 1
ATOM 644 O O . GLN A 1 81 ? 6.423 -0.128 10.615 1.00 95.44 81 GLN A O 1
ATOM 649 N N . CYS A 1 82 ? 4.623 -0.252 9.283 1.00 93.69 82 CYS A N 1
ATOM 650 C CA . CYS A 1 82 ? 4.013 0.965 9.826 1.00 93.69 82 CYS A CA 1
ATOM 651 C C . CYS A 1 82 ? 3.384 0.789 11.217 1.00 93.69 82 CYS A C 1
ATOM 653 O O . CYS A 1 82 ? 3.138 1.788 11.882 1.00 93.69 82 CYS A O 1
ATOM 655 N N . ASN A 1 83 ? 3.172 -0.447 11.687 1.00 93.25 83 ASN A N 1
ATOM 656 C CA . ASN A 1 83 ? 2.563 -0.775 12.989 1.00 93.25 83 ASN A CA 1
ATOM 657 C C . ASN A 1 83 ? 1.143 -0.208 13.212 1.00 93.25 83 ASN A C 1
ATOM 659 O O . ASN A 1 83 ? 0.669 -0.184 14.345 1.00 93.25 83 ASN A O 1
ATOM 663 N N . LEU A 1 84 ? 0.460 0.236 12.153 1.00 96.94 84 LEU A N 1
ATOM 664 C CA . L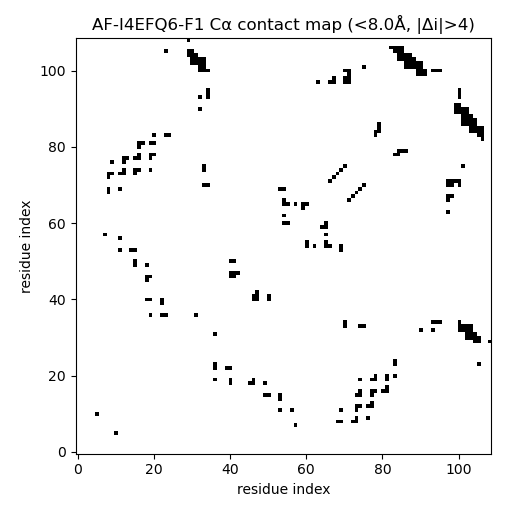EU A 1 84 ? -0.916 0.752 12.215 1.00 96.94 84 LEU A CA 1
ATOM 665 C C . LEU A 1 84 ? -1.965 -0.315 11.890 1.00 96.94 84 LEU A C 1
ATOM 667 O O . LEU A 1 84 ? -3.152 -0.110 12.140 1.00 96.94 84 LEU A O 1
ATOM 671 N N . VAL A 1 85 ? -1.539 -1.438 11.312 1.00 97.94 85 VAL A N 1
ATOM 672 C CA . VAL A 1 85 ? -2.411 -2.539 10.905 1.00 97.94 85 VAL A CA 1
ATOM 673 C C . VAL A 1 85 ? -1.815 -3.895 11.249 1.00 97.94 85 VAL A C 1
ATOM 675 O O . VAL A 1 85 ? -0.599 -4.058 11.345 1.00 97.94 85 VAL A O 1
ATOM 678 N N . GLU A 1 86 ? -2.685 -4.888 11.362 1.00 97.56 86 GLU A N 1
ATOM 679 C CA . GLU A 1 86 ? -2.345 -6.302 11.405 1.00 97.56 86 GLU A CA 1
ATOM 680 C C . GLU A 1 86 ? -2.821 -7.015 10.134 1.00 97.56 86 GLU A C 1
ATOM 682 O O . GLU A 1 86 ? -3.792 -6.618 9.486 1.00 97.56 86 GLU A O 1
ATOM 687 N N . TRP A 1 87 ? -2.118 -8.085 9.764 1.00 97.00 87 TRP A N 1
ATOM 688 C CA . TRP A 1 87 ? -2.527 -8.939 8.652 1.00 97.00 87 TRP A CA 1
ATOM 689 C C . TRP A 1 87 ? -3.734 -9.788 9.066 1.00 97.00 87 TRP A C 1
ATOM 691 O O . TRP A 1 87 ? -3.661 -10.519 10.054 1.00 97.00 87 TRP A O 1
ATOM 701 N N . ALA A 1 88 ? -4.819 -9.722 8.293 1.00 96.88 88 ALA A N 1
ATOM 702 C CA . ALA A 1 88 ? -6.100 -10.354 8.619 1.00 96.88 88 ALA A CA 1
ATOM 703 C C . ALA A 1 88 ? -6.469 -11.535 7.701 1.00 96.88 88 ALA A C 1
ATOM 705 O O . ALA A 1 88 ? -7.541 -12.117 7.847 1.00 96.88 88 ALA A O 1
ATOM 706 N N . GLY A 1 89 ? -5.591 -11.922 6.772 1.00 96.56 89 GLY A N 1
ATOM 707 C CA . GLY A 1 89 ? -5.823 -13.053 5.875 1.00 96.56 89 GLY A CA 1
ATOM 708 C C . GLY A 1 89 ? -5.585 -12.722 4.409 1.00 96.56 89 GLY A C 1
ATOM 709 O O . GLY A 1 89 ? -5.314 -11.583 4.034 1.00 96.56 89 GLY A O 1
ATOM 710 N N . PHE A 1 90 ? -5.712 -13.734 3.556 1.00 96.06 90 PHE A N 1
ATOM 711 C CA . PHE A 1 90 ? -5.828 -13.520 2.116 1.00 96.06 90 PHE A CA 1
ATOM 712 C C . PHE A 1 90 ? -7.242 -13.043 1.772 1.00 96.06 90 PHE A C 1
ATOM 714 O O . PHE A 1 90 ? -8.228 -13.591 2.266 1.00 96.06 90 PHE A O 1
ATOM 721 N N . ALA A 1 91 ? -7.345 -12.055 0.889 1.00 94.06 91 ALA A N 1
ATOM 722 C CA . ALA A 1 91 ? -8.611 -11.549 0.375 1.00 94.06 91 ALA A CA 1
ATOM 723 C C . ALA A 1 91 ? -9.059 -12.371 -0.842 1.00 94.06 91 ALA A C 1
ATOM 725 O O . ALA A 1 91 ? -9.069 -11.899 -1.977 1.00 94.06 91 ALA A O 1
ATOM 726 N N . HIS A 1 92 ? -9.404 -13.641 -0.610 1.00 85.25 92 HIS A N 1
ATOM 727 C CA . HIS A 1 92 ? -9.913 -14.520 -1.664 1.00 85.25 92 HIS A CA 1
ATOM 728 C C . HIS A 1 92 ? -11.204 -13.936 -2.267 1.00 85.25 92 HIS A C 1
ATOM 730 O O . HIS A 1 92 ? -12.215 -13.834 -1.578 1.00 85.25 92 HIS A O 1
ATOM 736 N N . GLY A 1 93 ? -11.165 -13.562 -3.550 1.00 83.69 93 GLY A N 1
ATOM 737 C CA . GLY A 1 93 ? -12.295 -12.965 -4.273 1.00 83.69 93 GLY A CA 1
ATOM 738 C C . GLY A 1 93 ? -12.175 -11.460 -4.537 1.00 83.69 93 GLY A C 1
ATOM 739 O O . GLY A 1 93 ? -12.973 -10.943 -5.313 1.00 83.69 93 GLY A O 1
ATOM 740 N N . ALA A 1 94 ? -11.186 -10.775 -3.954 1.00 87.94 94 ALA A N 1
ATOM 741 C CA . ALA A 1 94 ? -10.800 -9.441 -4.410 1.00 87.94 94 ALA A CA 1
ATOM 742 C C . ALA A 1 94 ? -9.994 -9.556 -5.714 1.00 87.94 94 ALA A C 1
ATOM 744 O O . ALA A 1 94 ? -9.121 -10.421 -5.826 1.00 87.94 94 ALA A O 1
ATOM 745 N N . ASP A 1 95 ? -10.319 -8.715 -6.697 1.00 90.31 95 ASP A N 1
ATOM 746 C CA . ASP A 1 95 ? -9.684 -8.734 -8.014 1.00 90.31 95 ASP A CA 1
ATOM 747 C C . ASP A 1 95 ? -8.415 -7.874 -8.005 1.00 90.31 95 ASP A C 1
ATOM 749 O O . ASP A 1 95 ? -8.470 -6.662 -7.808 1.00 90.31 95 ASP A O 1
ATOM 753 N N . ASP A 1 96 ? -7.269 -8.518 -8.201 1.00 89.69 96 ASP A N 1
ATOM 754 C CA . ASP A 1 96 ? -5.993 -7.866 -8.481 1.00 89.69 96 ASP A CA 1
ATOM 755 C C . ASP A 1 96 ? -5.274 -8.699 -9.553 1.00 89.69 96 ASP A C 1
ATOM 757 O O . ASP A 1 96 ? -4.874 -9.837 -9.287 1.00 89.69 96 ASP A O 1
ATOM 761 N N . PRO A 1 97 ? -5.096 -8.173 -10.778 1.00 90.50 97 PRO A N 1
ATOM 762 C CA . PRO A 1 97 ? -4.461 -8.928 -11.853 1.00 90.50 97 PRO A CA 1
ATOM 763 C C . PRO A 1 97 ? -2.957 -9.149 -11.623 1.00 90.50 97 PRO A C 1
ATOM 765 O O . PRO A 1 97 ? -2.335 -9.902 -12.375 1.00 90.50 97 PRO A O 1
ATOM 768 N N . TYR A 1 98 ? -2.359 -8.505 -10.615 1.00 92.12 98 TYR A N 1
ATOM 769 C CA . TYR A 1 98 ? -0.918 -8.513 -10.373 1.00 92.12 98 TYR A CA 1
ATOM 770 C C . TYR A 1 98 ? -0.504 -9.341 -9.150 1.00 92.12 98 TYR A C 1
ATOM 772 O O . TYR A 1 98 ? 0.640 -9.795 -9.087 1.00 92.12 98 TYR A O 1
ATOM 780 N N . ALA A 1 99 ? -1.388 -9.558 -8.175 1.00 91.25 99 ALA A N 1
ATOM 781 C CA . ALA A 1 99 ? -1.043 -10.262 -6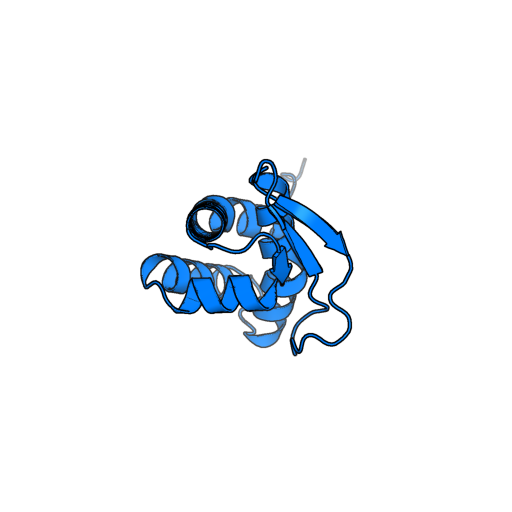.941 1.00 91.25 99 ALA A CA 1
ATOM 782 C C . ALA A 1 99 ? -2.257 -10.917 -6.274 1.00 91.25 99 ALA A C 1
ATOM 784 O O . ALA A 1 99 ? -3.398 -10.631 -6.603 1.00 91.25 99 ALA A O 1
ATOM 785 N N . VAL A 1 100 ? -2.014 -11.788 -5.289 1.00 91.31 100 VAL A N 1
ATOM 786 C CA . VAL A 1 100 ? -3.075 -12.224 -4.369 1.00 91.31 100 VAL A CA 1
ATOM 787 C C . VAL A 1 100 ? -3.181 -11.182 -3.253 1.00 91.31 100 VAL A C 1
ATOM 789 O O . VAL A 1 100 ? -2.250 -11.083 -2.446 1.00 91.31 100 VAL A O 1
ATOM 792 N N . PRO A 1 101 ? -4.277 -10.413 -3.169 1.00 91.88 101 PRO A N 1
ATOM 793 C CA . PRO A 1 101 ? -4.401 -9.362 -2.173 1.00 91.88 101 PRO A CA 1
ATOM 794 C C . PRO A 1 101 ? -4.599 -9.933 -0.765 1.00 91.88 101 PRO A C 1
ATOM 796 O O . PRO A 1 101 ? -5.121 -11.034 -0.566 1.00 91.88 101 PRO A O 1
ATOM 799 N N . ALA A 1 102 ? -4.191 -9.156 0.235 1.00 96.88 102 ALA A N 1
ATOM 800 C CA . ALA A 1 102 ? -4.421 -9.445 1.646 1.00 96.88 102 ALA A CA 1
ATOM 801 C C . ALA A 1 102 ? -5.452 -8.485 2.250 1.00 96.88 102 ALA A C 1
ATOM 803 O O . ALA A 1 102 ? -5.527 -7.327 1.830 1.00 96.88 102 ALA A O 1
ATOM 804 N N . TRP A 1 103 ? -6.184 -8.975 3.251 1.00 97.81 103 TRP A N 1
ATOM 805 C CA . TRP A 1 103 ? -6.946 -8.165 4.198 1.00 97.81 103 TRP A CA 1
ATOM 806 C C . TRP A 1 103 ? -6.025 -7.632 5.296 1.00 97.81 103 TRP A C 1
ATOM 808 O O . TRP A 1 103 ? -5.148 -8.347 5.797 1.00 97.81 103 TRP A O 1
ATOM 818 N N . TRP A 1 104 ? -6.270 -6.392 5.699 1.00 98.06 104 TRP A N 1
ATOM 819 C CA . TRP A 1 104 ? -5.573 -5.688 6.766 1.00 98.06 104 TRP A CA 1
ATOM 820 C C . TRP A 1 104 ? -6.592 -5.088 7.723 1.00 98.06 104 TRP A C 1
ATOM 822 O O . TRP A 1 104 ? -7.609 -4.561 7.277 1.00 98.06 104 TRP A O 1
ATOM 832 N N . ARG A 1 105 ? -6.311 -5.156 9.024 1.00 97.94 105 ARG A N 1
ATOM 833 C CA . ARG A 1 105 ? -7.155 -4.583 10.079 1.00 97.94 105 ARG A CA 1
ATOM 834 C C . ARG A 1 105 ? -6.386 -3.512 10.838 1.00 97.94 105 ARG A C 1
ATOM 836 O O . ARG A 1 105 ? -5.242 -3.757 11.213 1.00 97.94 105 ARG A O 1
ATOM 843 N N . LYS A 1 106 ? -6.986 -2.347 11.087 1.00 96.50 106 LYS A N 1
ATOM 844 C CA . LYS A 1 106 ? -6.371 -1.281 11.895 1.00 96.50 106 LYS A CA 1
ATOM 845 C C . LYS A 1 106 ? -6.185 -1.728 13.345 1.00 96.50 106 LYS A C 1
ATOM 847 O O . LYS A 1 106 ? -7.063 -2.348 13.939 1.00 96.50 106 LYS A O 1
ATOM 852 N N . VAL A 1 107 ? -5.030 -1.401 13.918 1.00 93.50 107 VAL A N 1
ATOM 853 C CA . VAL A 1 107 ? -4.724 -1.664 15.329 1.00 93.50 107 VAL A CA 1
ATOM 854 C C . VAL A 1 107 ? -5.207 -0.484 16.169 1.00 93.50 107 VAL A C 1
ATOM 856 O O . VAL A 1 107 ? -4.860 0.659 15.885 1.00 93.50 107 VAL A O 1
ATOM 859 N N . GLY A 1 108 ? -5.967 -0.762 17.232 1.00 77.19 108 GLY A N 1
ATOM 860 C CA . GLY A 1 108 ? -6.374 0.252 18.214 1.00 77.19 108 GLY A CA 1
ATOM 861 C C . GLY A 1 108 ? -7.540 1.153 17.793 1.00 77.19 108 GLY A C 1
ATOM 862 O O . GLY A 1 108 ? -7.588 2.296 18.245 1.00 77.19 108 GLY A O 1
ATOM 863 N N . GLY A 1 109 ? -8.441 0.648 16.941 1.00 56.84 109 GLY A N 1
ATOM 864 C CA . GLY A 1 109 ? -9.777 1.227 16.741 1.00 56.84 109 GLY A CA 1
ATOM 865 C C . GLY A 1 109 ? -10.663 1.115 17.979 1.00 56.84 109 GLY A C 1
ATOM 866 O O . GLY A 1 109 ? -10.477 0.145 18.753 1.00 56.84 109 GLY A O 1
#